Protein AF-A0A930N0Q4-F1 (afdb_monomer_lite)

Foldseek 3Di:
DDWDWDWDADPVPRDTDTDTDDAQDFDFDQDPVPRDTDTDGHHRPVPPVVVVVVVVVVVVVVVVVVVVVVVVVVVVVVVVVVVVVVVVVVCVVVVD

Sequence (96 aa):
MTLRYFQVSCKNCMRQFSIKAEEGATVKCNCPFCGVESTIAVPMLTAEKQREKEKETRKQFISEIGKKAIISFLIFATILIIASTLLYVVFTAMSN

pLDDT: mean 72.86, std 15.18, range [50.72, 97.81]

Radius of gyration: 31.49 Å; chains: 1; bounding box: 68×26×75 Å

Organism: NCBI:txid596085

Secondary structure (DSSP, 8-state):
--EEEEEEE-TTT--EEEEEEETT-EEEEE-TTT--EEEEE---HHHHHHHHHHHHHHHHHHHHHHHHHHHHHHHHHHHHHHHHHHHHHHHHHHH-

Structure (mmCIF, N/CA/C/O backbone):
data_AF-A0A930N0Q4-F1
#
_entry.id   AF-A0A930N0Q4-F1
#
loop_
_atom_site.group_PDB
_atom_site.id
_atom_site.type_symbol
_atom_site.label_atom_id
_atom_site.label_alt_id
_atom_site.label_comp_id
_atom_site.label_asym_id
_atom_site.label_entity_id
_atom_site.label_seq_id
_atom_site.pdbx_PDB_ins_code
_atom_site.Cartn_x
_atom_site.Cartn_y
_atom_site.Cartn_z
_atom_site.occupancy
_atom_site.B_iso_or_equiv
_atom_site.auth_seq_id
_atom_site.auth_comp_id
_atom_site.auth_asym_id
_atom_site.auth_atom_id
_atom_site.pdbx_PDB_model_num
ATOM 1 N N . MET A 1 1 ? -28.915 11.749 18.399 1.00 55.81 1 MET A N 1
ATOM 2 C CA . MET A 1 1 ? -28.792 10.574 19.285 1.00 55.81 1 MET A CA 1
ATOM 3 C C . MET A 1 1 ? -28.891 9.317 18.431 1.00 55.81 1 MET A C 1
ATOM 5 O O . MET A 1 1 ? -29.988 8.879 18.103 1.00 55.81 1 MET A O 1
ATOM 9 N N . THR A 1 2 ? -27.758 8.799 17.958 1.00 61.06 2 THR A N 1
ATOM 10 C CA . THR A 1 2 ? -27.693 7.602 17.103 1.00 61.06 2 THR A CA 1
ATOM 11 C C . THR A 1 2 ? -27.339 6.389 17.956 1.00 61.06 2 THR A C 1
ATOM 13 O O . THR A 1 2 ? -26.178 6.162 18.278 1.00 61.06 2 THR A O 1
ATOM 16 N N . LEU A 1 3 ? -28.346 5.594 18.328 1.00 66.12 3 LEU A N 1
ATOM 17 C CA . LEU A 1 3 ? -28.134 4.295 18.973 1.00 66.12 3 LEU A CA 1
ATOM 18 C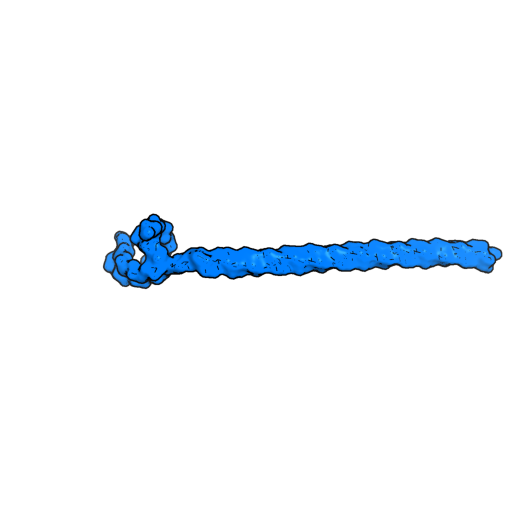 C . LEU A 1 3 ? -27.546 3.316 17.952 1.00 66.12 3 LEU A C 1
ATOM 20 O O . LEU A 1 3 ? -28.156 3.076 16.907 1.00 66.12 3 LEU A O 1
ATOM 24 N N . ARG A 1 4 ? -26.389 2.724 18.259 1.00 68.44 4 ARG A N 1
ATOM 25 C CA . ARG A 1 4 ? -25.750 1.708 17.411 1.00 68.44 4 ARG A CA 1
ATOM 26 C C . ARG A 1 4 ? -25.502 0.420 18.187 1.00 68.44 4 ARG A C 1
ATOM 28 O O . ARG A 1 4 ? -25.393 0.418 19.412 1.00 68.44 4 ARG A O 1
ATOM 35 N N . TYR A 1 5 ? -25.465 -0.689 17.454 1.00 75.38 5 TYR A N 1
ATOM 36 C CA . TYR A 1 5 ? -25.100 -1.994 17.994 1.00 75.38 5 TYR A CA 1
ATOM 37 C C . TYR A 1 5 ? -23.586 -2.166 17.876 1.00 75.38 5 TYR A C 1
ATOM 39 O O . TYR A 1 5 ? -23.041 -2.098 16.776 1.00 75.38 5 TYR A O 1
ATOM 47 N N . PHE A 1 6 ? -22.916 -2.388 19.001 1.00 70.44 6 PHE A N 1
ATOM 48 C CA . PHE A 1 6 ? -21.479 -2.633 19.069 1.00 70.44 6 PHE A CA 1
ATOM 49 C C . PHE A 1 6 ? -21.232 -4.069 19.500 1.00 70.44 6 PHE A C 1
ATOM 51 O O . PHE A 1 6 ? -21.797 -4.522 20.493 1.00 70.44 6 PHE A O 1
ATOM 58 N N . GLN A 1 7 ? -20.384 -4.783 18.765 1.00 71.00 7 GLN A N 1
ATOM 59 C CA . GLN A 1 7 ? -19.888 -6.085 19.195 1.00 71.00 7 GLN A CA 1
ATOM 60 C C . GLN A 1 7 ? -18.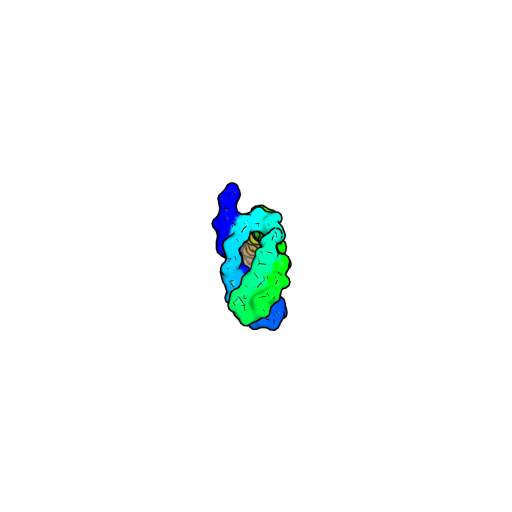752 -5.868 20.189 1.00 71.00 7 GLN A C 1
ATOM 62 O O . GLN A 1 7 ? -17.740 -5.253 19.856 1.00 71.00 7 GLN A O 1
ATOM 67 N N . VAL A 1 8 ? -18.930 -6.356 21.413 1.00 71.31 8 VAL A N 1
ATOM 68 C CA . VAL A 1 8 ? -17.927 -6.252 22.470 1.00 71.31 8 VAL A CA 1
ATOM 69 C C . VAL A 1 8 ? -17.625 -7.637 23.022 1.00 71.31 8 VAL A C 1
ATOM 71 O O . VAL A 1 8 ? -18.510 -8.478 23.164 1.00 71.31 8 VAL A O 1
ATOM 74 N N . SER A 1 9 ? -16.349 -7.889 23.305 1.00 70.12 9 SER A N 1
ATOM 75 C CA . SER A 1 9 ? -15.900 -9.134 23.923 1.00 70.12 9 SER A CA 1
ATOM 76 C C . SER A 1 9 ? -15.909 -9.003 25.444 1.00 70.12 9 SER A C 1
ATOM 78 O O . SER A 1 9 ? -15.360 -8.047 25.998 1.00 70.12 9 SER A O 1
ATOM 80 N N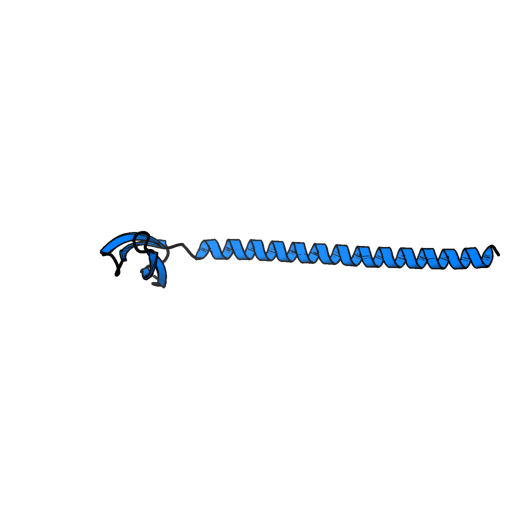 . CYS A 1 10 ? -16.525 -9.962 26.136 1.00 68.12 10 CYS A N 1
ATOM 81 C CA . CYS A 1 10 ? -16.497 -10.007 27.595 1.00 68.12 10 CYS A CA 1
ATOM 82 C C . CYS A 1 10 ? -15.120 -10.473 28.095 1.00 68.12 10 CYS A C 1
ATOM 84 O O . CYS A 1 10 ? -14.688 -11.574 27.758 1.00 68.12 10 CYS A O 1
ATOM 86 N N . LYS A 1 11 ? -14.464 -9.694 28.970 1.00 69.06 11 LYS A N 1
ATOM 87 C CA . LYS A 1 11 ? -13.149 -10.042 29.552 1.00 69.06 11 LYS A CA 1
ATOM 88 C C . LYS A 1 11 ? -13.148 -11.342 30.363 1.00 69.06 11 LYS A C 1
ATOM 90 O O . LYS A 1 11 ? -12.132 -12.018 30.409 1.00 69.06 11 LYS A O 1
ATOM 95 N N . ASN A 1 12 ? -14.271 -11.684 30.994 1.00 65.44 12 ASN A N 1
ATOM 96 C CA . ASN A 1 12 ? -14.358 -12.847 31.878 1.00 65.44 12 ASN A CA 1
ATOM 97 C C . ASN A 1 12 ? -14.692 -14.147 31.123 1.00 65.44 12 ASN A C 1
ATOM 99 O O . ASN A 1 12 ? -14.334 -15.235 31.549 1.00 65.44 12 ASN A O 1
ATOM 103 N N . CYS A 1 13 ? -15.409 -14.033 30.004 1.00 69.31 13 CYS A N 1
ATOM 104 C CA . CYS A 1 13 ? -16.107 -15.162 29.372 1.00 69.31 13 CYS A CA 1
ATOM 105 C C . CYS A 1 13 ? -15.621 -15.381 27.932 1.00 69.31 13 CYS A C 1
ATOM 107 O O . CYS A 1 13 ? -16.009 -16.354 27.293 1.00 69.31 13 CYS A O 1
ATOM 109 N N . MET A 1 14 ? -14.801 -14.451 27.418 1.00 68.00 14 MET A N 1
ATOM 110 C CA . MET A 1 14 ? -14.236 -14.382 26.063 1.00 68.00 14 MET A CA 1
ATOM 111 C C . MET A 1 14 ? -15.247 -14.534 24.916 1.00 68.00 14 MET A C 1
ATOM 113 O O . MET A 1 14 ? -14.872 -14.714 23.760 1.00 68.00 14 MET A O 1
ATOM 117 N N . ARG A 1 15 ? -16.544 -14.422 25.213 1.00 69.69 15 ARG A N 1
ATOM 118 C CA . ARG A 1 15 ? -17.623 -14.449 24.228 1.00 69.69 15 ARG A CA 1
ATOM 119 C C . ARG A 1 15 ? -17.939 -13.035 23.767 1.00 69.69 15 ARG A C 1
ATOM 121 O O . ARG A 1 15 ? -17.980 -12.099 24.569 1.00 69.69 15 ARG A O 1
ATOM 128 N N . GLN A 1 16 ? -18.176 -12.908 22.468 1.00 72.44 16 GLN A N 1
ATOM 129 C CA . GLN A 1 16 ? -18.617 -11.669 21.847 1.00 72.44 16 GLN A CA 1
ATOM 130 C C . GLN A 1 16 ? -20.132 -11.532 21.998 1.00 72.44 16 GLN A C 1
ATOM 132 O O . GLN A 1 16 ? -20.872 -12.494 21.795 1.00 72.44 16 GLN A O 1
ATOM 137 N N . PHE A 1 17 ? -20.594 -10.339 22.355 1.00 72.62 17 PHE A N 1
ATOM 138 C CA . PHE A 1 17 ? -22.012 -10.013 22.449 1.00 72.62 17 PHE A CA 1
ATOM 139 C C . PHE A 1 17 ? -22.261 -8.603 21.915 1.00 72.62 17 PHE A C 1
ATOM 141 O O . PHE A 1 17 ? -21.386 -7.739 21.952 1.00 72.62 17 PHE A O 1
ATOM 148 N N . SER A 1 18 ? -23.453 -8.376 21.370 1.00 72.50 18 SER A N 1
ATOM 149 C CA . SER A 1 18 ? -23.842 -7.076 20.832 1.00 72.50 18 SER A CA 1
ATOM 150 C C . SER A 1 18 ? -24.537 -6.241 21.903 1.00 72.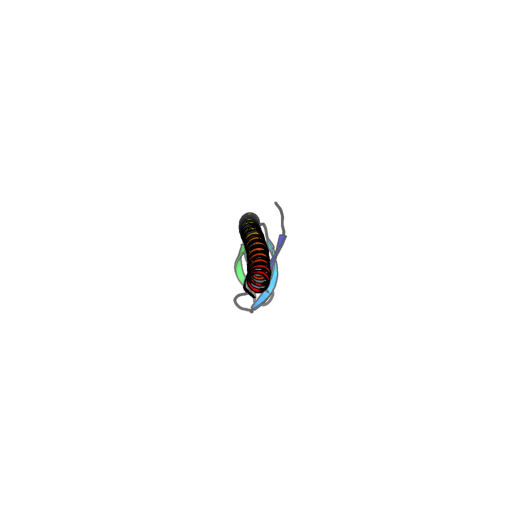50 18 SER A C 1
ATOM 152 O O . SER A 1 18 ? -25.591 -6.645 22.396 1.00 72.50 18 SER A O 1
ATOM 154 N N . ILE A 1 19 ? -23.997 -5.067 22.220 1.00 73.88 19 ILE A N 1
ATOM 155 C CA . ILE A 1 19 ? -24.658 -4.083 23.083 1.00 73.88 19 ILE A CA 1
ATOM 156 C C . ILE A 1 19 ? -25.211 -2.936 22.253 1.00 73.88 19 ILE A C 1
ATOM 158 O O . ILE A 1 19 ? -24.597 -2.499 21.282 1.00 73.88 19 ILE A O 1
ATOM 162 N N . LYS A 1 20 ? -26.381 -2.437 22.646 1.00 71.62 20 LYS A N 1
ATOM 163 C CA . LYS A 1 20 ? -26.943 -1.212 22.086 1.00 71.62 20 LYS A CA 1
ATOM 164 C C . LYS A 1 20 ? -26.438 -0.047 22.926 1.00 71.62 20 LYS A C 1
ATOM 166 O O . LYS A 1 20 ? -26.761 0.025 24.108 1.00 71.62 20 LYS A O 1
ATOM 171 N N . ALA A 1 21 ? -25.627 0.819 22.337 1.00 70.50 21 ALA A N 1
ATOM 172 C CA . ALA A 1 21 ? -25.013 1.926 23.054 1.00 70.50 21 ALA A CA 1
ATOM 173 C C . ALA A 1 21 ? -25.012 3.204 22.213 1.00 70.50 21 ALA A C 1
ATOM 175 O O . ALA A 1 21 ? -25.061 3.163 20.979 1.00 70.50 21 ALA A O 1
ATOM 176 N N . GLU A 1 22 ? -24.992 4.341 22.900 1.00 67.75 22 GLU A N 1
ATOM 177 C CA . GLU A 1 22 ? -24.800 5.639 22.269 1.00 67.75 22 GLU A CA 1
ATOM 178 C C . GLU A 1 22 ? -23.310 5.866 21.990 1.00 67.75 22 GLU A C 1
ATOM 180 O O . GLU A 1 22 ? -22.440 5.485 22.778 1.00 67.75 22 GLU A O 1
ATOM 185 N N . GLU A 1 23 ? -23.009 6.448 20.832 1.00 59.59 23 GLU A N 1
ATOM 186 C CA . GLU A 1 23 ? -21.641 6.769 20.440 1.00 59.59 23 GLU A CA 1
ATOM 187 C C . GLU A 1 23 ? -21.014 7.726 21.465 1.00 59.59 23 GLU A C 1
ATOM 189 O O . GLU A 1 23 ? -21.540 8.807 21.707 1.00 59.59 23 GLU A O 1
ATOM 194 N N . GLY A 1 24 ? -19.870 7.347 22.049 1.00 58.81 24 GLY A N 1
ATOM 195 C CA . GLY A 1 24 ? -19.099 8.221 22.947 1.00 58.81 24 GLY A CA 1
ATOM 196 C C . GLY A 1 24 ? -19.539 8.181 24.404 1.00 58.81 24 GLY A C 1
ATOM 197 O O . GLY A 1 24 ? -18.955 8.867 25.239 1.00 58.81 24 GLY A O 1
ATOM 198 N N . ALA A 1 25 ? -20.532 7.352 24.721 1.00 62.31 25 ALA A N 1
ATOM 199 C CA . ALA A 1 25 ? -20.962 7.100 26.084 1.00 62.31 25 ALA A CA 1
ATOM 200 C C . ALA A 1 25 ? -20.205 5.911 26.703 1.00 62.31 25 ALA A C 1
ATOM 202 O O . ALA A 1 25 ? -19.865 4.929 26.035 1.00 62.31 25 ALA A O 1
ATOM 203 N N . THR A 1 26 ? -19.969 5.977 28.013 1.00 66.62 26 THR A N 1
ATOM 204 C CA . THR A 1 26 ? -19.549 4.831 28.825 1.00 66.62 26 THR A CA 1
ATOM 205 C C . THR A 1 26 ? -20.795 4.077 29.276 1.00 66.62 26 THR A C 1
ATOM 207 O O . THR A 1 26 ? -21.524 4.513 30.165 1.00 66.62 26 THR A O 1
ATOM 210 N N . VAL A 1 27 ? -21.079 2.939 28.643 1.00 67.19 27 VAL A N 1
ATOM 211 C CA . VAL A 1 27 ? -22.271 2.146 28.969 1.00 67.19 27 VAL A CA 1
ATOM 212 C C . VAL A 1 27 ? -21.878 1.009 29.906 1.00 67.19 27 VAL A C 1
ATOM 214 O O . VAL A 1 27 ? -20.974 0.223 29.610 1.00 67.19 27 VAL A O 1
ATOM 217 N N . LYS A 1 28 ? -22.567 0.920 31.049 1.00 63.97 28 LYS A N 1
ATOM 218 C CA . LYS A 1 28 ? -22.537 -0.264 31.911 1.00 63.97 28 LYS A CA 1
ATOM 219 C C . LYS A 1 28 ? -23.426 -1.321 31.276 1.00 63.97 28 LYS A C 1
ATOM 221 O O . LYS A 1 28 ? -24.637 -1.138 31.190 1.00 63.97 28 LYS A O 1
ATOM 226 N N . CYS A 1 29 ? -22.830 -2.407 30.810 1.00 66.12 29 CYS A N 1
ATOM 227 C CA . CYS A 1 29 ? -23.584 -3.547 30.310 1.00 66.12 29 CYS A CA 1
ATOM 228 C C . CYS A 1 29 ? -23.344 -4.755 31.212 1.00 66.12 29 CYS A C 1
ATOM 230 O O . CYS A 1 29 ? -22.258 -4.930 31.764 1.00 66.12 29 CYS A O 1
ATOM 232 N N . ASN A 1 30 ? -24.366 -5.588 31.361 1.00 67.06 30 ASN A N 1
ATOM 233 C CA . ASN A 1 30 ? -24.223 -6.875 32.012 1.00 67.06 30 ASN A CA 1
ATOM 234 C C . ASN A 1 30 ? -23.995 -7.944 30.937 1.00 67.06 30 ASN A C 1
ATOM 236 O O . ASN A 1 30 ? -24.731 -7.989 29.948 1.00 67.06 30 ASN A O 1
ATOM 240 N N . CYS A 1 31 ? -22.967 -8.779 31.092 1.00 67.75 31 CYS A N 1
ATOM 241 C CA . CYS A 1 31 ? -22.715 -9.846 30.130 1.00 67.75 31 CYS A CA 1
ATOM 242 C C . CYS A 1 31 ? -23.798 -10.937 30.260 1.00 67.75 31 CYS A C 1
ATOM 244 O O . CYS A 1 31 ? -23.890 -11.560 31.323 1.00 67.75 31 CYS A O 1
ATOM 246 N N . PRO A 1 32 ? -24.565 -11.257 29.196 1.00 69.06 32 PRO A N 1
ATOM 247 C CA . PRO A 1 32 ? -25.672 -12.219 29.266 1.00 69.06 32 PRO A CA 1
ATOM 248 C C . PRO A 1 32 ? -25.213 -13.656 29.552 1.00 69.06 32 PRO A C 1
ATOM 250 O O . PRO A 1 32 ? -26.027 -14.514 29.871 1.00 69.06 32 PRO A O 1
ATOM 253 N N . PHE A 1 33 ? -23.910 -13.926 29.437 1.00 69.00 33 PHE A N 1
ATOM 254 C CA . PHE A 1 33 ? -23.335 -15.254 29.640 1.00 69.00 33 PHE A CA 1
ATOM 255 C C . PHE A 1 33 ? -22.759 -15.477 31.038 1.00 69.00 33 PHE A C 1
ATOM 257 O O . PHE A 1 33 ? -22.525 -16.621 31.406 1.00 69.00 33 PHE A O 1
ATOM 264 N N . CYS A 1 34 ? -22.482 -14.418 31.799 1.00 60.75 34 CYS A N 1
ATOM 265 C CA . CYS A 1 34 ? -21.789 -14.562 33.080 1.00 60.75 34 CYS A CA 1
ATOM 266 C C . CYS A 1 34 ? -22.210 -13.582 34.171 1.00 60.75 34 CYS A C 1
ATOM 268 O O . CYS A 1 34 ? -21.697 -13.678 35.279 1.00 60.75 34 CYS A O 1
ATOM 270 N N . GLY A 1 35 ? -23.139 -12.664 33.894 1.00 63.06 35 GLY A N 1
ATOM 271 C CA . GLY A 1 35 ? -23.716 -11.793 34.919 1.00 63.06 35 GLY A CA 1
ATOM 272 C C . GLY A 1 35 ? -22.753 -10.744 35.487 1.00 63.06 35 GLY A C 1
ATOM 273 O O . GLY A 1 35 ? -23.099 -10.069 36.452 1.00 63.06 35 GLY A O 1
ATOM 274 N N . VAL A 1 36 ? -21.555 -10.604 34.908 1.00 66.00 36 VAL A N 1
ATOM 275 C CA . VAL A 1 36 ? -20.543 -9.636 35.342 1.00 66.00 36 VAL A CA 1
ATOM 276 C C . VAL A 1 36 ? -20.820 -8.277 34.702 1.00 66.00 36 VAL A C 1
ATOM 278 O O . VAL A 1 36 ? -20.849 -8.152 33.471 1.00 66.00 36 VAL A O 1
ATOM 281 N N . GLU A 1 37 ? -20.959 -7.248 35.539 1.00 59.97 37 GLU A N 1
ATOM 282 C CA . GLU A 1 37 ? -21.038 -5.855 35.100 1.00 59.97 37 GLU A CA 1
ATOM 283 C C . GLU A 1 37 ? -19.727 -5.431 34.429 1.00 59.97 37 GLU A C 1
ATOM 285 O O . GLU A 1 37 ? -18.643 -5.518 35.005 1.00 59.97 37 GLU A O 1
ATOM 290 N N . SER A 1 38 ? -19.816 -4.971 33.185 1.00 57.12 38 SER A N 1
ATOM 291 C CA . SER A 1 38 ? -18.678 -4.499 32.402 1.00 57.12 38 SER A CA 1
ATOM 292 C C . SER A 1 38 ? -18.964 -3.091 31.882 1.00 57.12 38 SER A C 1
ATOM 294 O O . SER A 1 38 ? -19.898 -2.878 31.107 1.00 57.12 38 SER A O 1
ATOM 296 N N . THR A 1 39 ? -18.148 -2.121 32.300 1.00 60.97 39 THR A N 1
ATOM 297 C CA . THR A 1 39 ? -18.173 -0.750 31.770 1.00 60.97 39 THR A CA 1
ATOM 298 C C . THR A 1 39 ? -17.345 -0.700 30.492 1.00 60.97 39 THR A C 1
ATOM 300 O O . THR A 1 39 ? -16.137 -0.943 30.530 1.00 60.97 39 THR A O 1
ATOM 303 N N . ILE A 1 40 ? -17.980 -0.393 29.361 1.00 60.25 40 ILE A N 1
ATOM 304 C CA . ILE A 1 40 ? -17.308 -0.305 28.059 1.00 60.25 40 ILE A CA 1
ATOM 305 C C . ILE A 1 40 ? -17.355 1.143 27.585 1.00 60.25 40 ILE A C 1
ATOM 307 O O . ILE A 1 40 ? -18.416 1.766 27.553 1.00 60.25 40 ILE A O 1
ATOM 311 N N . ALA A 1 41 ? -16.194 1.675 27.208 1.00 61.06 41 ALA A N 1
ATOM 312 C CA . ALA A 1 41 ? -16.106 2.942 26.501 1.00 61.06 41 ALA A CA 1
ATOM 313 C C . ALA A 1 41 ? -16.388 2.689 25.016 1.00 61.06 41 ALA A C 1
ATOM 315 O O . ALA A 1 41 ? -15.629 1.976 24.356 1.00 61.06 41 ALA A O 1
ATOM 316 N N . VAL A 1 42 ? -17.490 3.233 24.497 1.00 66.81 42 VAL A N 1
ATOM 317 C CA . VAL A 1 42 ? -17.815 3.127 23.072 1.00 66.81 42 VAL A CA 1
ATOM 318 C C . VAL A 1 42 ? -16.842 4.006 22.281 1.00 66.81 42 VAL A C 1
ATOM 320 O O . VAL A 1 42 ? -16.809 5.218 22.511 1.00 66.81 42 VAL A O 1
ATOM 323 N N . PRO A 1 43 ? -16.048 3.439 21.355 1.00 53.19 43 PRO A N 1
ATOM 324 C CA . PRO A 1 43 ? -15.088 4.221 20.590 1.00 53.19 43 PRO A CA 1
ATOM 325 C C . PRO A 1 43 ? -15.808 5.234 19.691 1.00 53.19 43 PRO A C 1
ATOM 327 O O . PRO A 1 43 ? -16.771 4.911 18.992 1.00 53.19 43 PRO A O 1
ATOM 330 N N . MET A 1 44 ? -15.323 6.477 19.696 1.00 54.56 44 MET A N 1
ATOM 331 C CA . MET A 1 44 ? -15.810 7.549 18.829 1.00 54.56 44 MET A CA 1
ATOM 332 C C . MET A 1 44 ? -15.298 7.328 17.400 1.00 54.56 44 MET A C 1
ATOM 334 O O . MET A 1 44 ? -14.186 7.723 17.052 1.00 54.56 44 MET A O 1
ATOM 338 N N . LEU A 1 45 ? -16.123 6.700 16.555 1.00 60.00 45 LEU A N 1
ATOM 339 C CA . LEU A 1 45 ? -15.806 6.350 15.158 1.00 60.00 45 LEU A CA 1
ATOM 340 C C . LEU A 1 45 ? -15.435 7.551 14.260 1.00 60.00 45 LEU A C 1
ATOM 342 O O . LEU A 1 45 ? -14.950 7.363 13.143 1.00 60.00 45 LEU A O 1
ATOM 346 N N . THR A 1 46 ? -15.660 8.782 14.715 1.00 54.75 46 THR A N 1
ATOM 347 C CA . THR A 1 46 ? -15.421 10.018 13.960 1.00 54.75 46 THR A CA 1
ATOM 348 C C . THR A 1 46 ? -13.938 10.382 13.830 1.00 54.75 46 THR A C 1
ATOM 350 O O . THR A 1 46 ? -13.558 10.950 12.810 1.00 54.75 46 THR A O 1
ATOM 353 N N . ALA A 1 47 ? -13.089 10.030 14.803 1.00 53.00 47 ALA A N 1
ATOM 354 C CA . ALA A 1 47 ? -11.674 10.430 14.810 1.00 53.00 47 ALA A CA 1
ATOM 355 C C . ALA A 1 47 ? -10.734 9.420 14.118 1.00 53.00 47 ALA A C 1
ATOM 357 O O . ALA A 1 47 ? -9.715 9.804 13.544 1.00 53.00 47 ALA A O 1
ATOM 358 N N . GLU A 1 48 ? -11.086 8.133 14.124 1.00 54.16 48 GLU A N 1
ATOM 359 C CA . GLU A 1 48 ? -10.244 7.054 13.581 1.00 54.16 48 GLU A CA 1
ATOM 360 C C . GLU A 1 48 ? -10.309 6.998 12.041 1.00 54.16 48 GLU A C 1
ATOM 362 O O . GLU A 1 48 ? -9.284 6.875 11.368 1.00 54.16 48 GLU A O 1
ATOM 367 N N . LYS A 1 49 ? -11.497 7.217 11.450 1.00 51.38 49 LYS A N 1
ATOM 368 C CA . LYS A 1 49 ? -11.705 7.188 9.986 1.00 51.38 49 LYS A CA 1
ATOM 369 C C . LYS A 1 49 ? -10.930 8.267 9.221 1.00 51.38 49 LYS A C 1
ATOM 371 O O . LYS A 1 49 ? -10.642 8.095 8.037 1.00 51.38 49 LYS A O 1
ATOM 376 N N . GLN A 1 50 ? -10.615 9.388 9.870 1.00 50.72 50 GLN A N 1
ATOM 377 C CA . GLN A 1 50 ? -9.849 10.476 9.255 1.00 50.72 50 GLN A CA 1
ATOM 378 C C . GLN A 1 50 ? -8.343 10.172 9.236 1.00 50.72 50 GLN A C 1
ATOM 380 O O . GLN A 1 50 ? -7.673 10.495 8.256 1.00 50.72 50 GLN A O 1
ATOM 385 N N . ARG A 1 51 ? -7.816 9.474 10.253 1.00 51.59 51 ARG A N 1
ATOM 386 C CA . ARG A 1 51 ? -6.386 9.122 10.329 1.00 51.59 51 ARG A CA 1
ATOM 387 C C . ARG A 1 51 ? -5.976 8.022 9.346 1.00 51.59 51 ARG A C 1
ATOM 389 O O . ARG A 1 51 ? -4.835 8.028 8.881 1.00 51.59 51 ARG A O 1
ATOM 396 N N . GLU A 1 52 ? -6.878 7.105 8.999 1.00 54.09 52 GLU A N 1
ATOM 397 C CA . GLU A 1 52 ? -6.603 6.074 7.985 1.00 54.09 52 GLU A CA 1
ATOM 398 C C . GLU A 1 52 ? -6.617 6.637 6.557 1.00 54.09 52 GLU A C 1
ATOM 400 O O . GLU A 1 52 ? -5.681 6.377 5.798 1.00 54.09 52 GLU A O 1
ATOM 405 N N . LYS A 1 53 ? -7.586 7.498 6.210 1.00 50.84 53 LYS A N 1
ATOM 406 C CA . LYS A 1 53 ? -7.649 8.123 4.874 1.00 50.84 53 LYS A CA 1
ATOM 407 C C . LYS A 1 53 ? -6.433 8.998 4.554 1.00 50.84 53 LYS A C 1
ATOM 409 O O . LYS A 1 53 ? -5.970 9.011 3.412 1.00 50.84 53 LYS A O 1
ATOM 414 N N . GLU A 1 54 ? -5.888 9.704 5.543 1.00 56.75 54 GLU A N 1
ATOM 415 C CA . GLU A 1 54 ? -4.691 10.534 5.358 1.00 56.75 54 GLU A CA 1
ATOM 416 C C . GLU A 1 54 ? -3.429 9.680 5.125 1.00 56.75 54 GLU A C 1
ATOM 418 O O . GLU A 1 54 ? -2.618 9.978 4.242 1.00 56.75 54 GLU A O 1
ATOM 423 N N . LYS A 1 55 ? -3.280 8.566 5.858 1.00 53.31 55 LYS A N 1
ATOM 424 C CA . LYS A 1 55 ? -2.146 7.641 5.683 1.00 53.31 55 LYS A CA 1
ATOM 425 C C . LYS A 1 55 ? -2.211 6.865 4.370 1.00 53.31 55 LYS A C 1
ATOM 427 O O . LYS A 1 55 ? -1.159 6.638 3.768 1.00 53.31 55 LYS A O 1
ATOM 432 N N . GLU A 1 56 ? -3.401 6.470 3.926 1.00 57.97 56 GLU A N 1
ATOM 433 C CA . GLU A 1 56 ? -3.585 5.766 2.654 1.00 57.97 56 GLU A CA 1
ATOM 434 C C . GLU A 1 56 ? -3.259 6.684 1.469 1.00 57.97 56 GLU A C 1
ATOM 436 O O . GLU A 1 56 ? -2.404 6.345 0.651 1.00 57.97 56 GLU A O 1
ATOM 441 N N . THR A 1 57 ? -3.799 7.908 1.464 1.00 55.78 57 THR A N 1
ATOM 442 C CA . THR A 1 57 ? -3.544 8.897 0.400 1.00 55.78 57 THR A CA 1
ATOM 443 C C . THR A 1 57 ? -2.057 9.258 0.300 1.00 55.78 57 THR A C 1
ATOM 445 O O . THR A 1 57 ? -1.499 9.326 -0.797 1.00 55.78 57 THR A O 1
ATOM 448 N N . ARG A 1 58 ? -1.365 9.423 1.439 1.00 58.22 58 ARG A N 1
ATOM 449 C CA . ARG A 1 58 ? 0.073 9.741 1.458 1.00 58.22 58 ARG A CA 1
ATOM 450 C C . ARG A 1 58 ? 0.940 8.577 0.969 1.00 58.22 58 ARG A C 1
ATOM 452 O O . ARG A 1 58 ? 1.900 8.808 0.236 1.00 58.22 58 ARG A O 1
ATOM 459 N N . LYS A 1 59 ? 0.615 7.330 1.333 1.00 58.09 59 LYS A N 1
ATOM 460 C CA . LYS A 1 59 ? 1.335 6.142 0.832 1.00 58.09 59 LYS A CA 1
ATOM 461 C C . LYS A 1 59 ? 1.116 5.936 -0.666 1.00 58.09 59 LYS A C 1
ATOM 463 O O . LYS A 1 59 ? 2.069 5.623 -1.378 1.00 58.09 59 LYS A O 1
ATOM 468 N N . GLN A 1 60 ? -0.107 6.150 -1.140 1.00 61.84 60 GLN A N 1
ATOM 469 C CA . GLN A 1 60 ? -0.459 6.008 -2.550 1.00 61.84 60 GLN A CA 1
ATOM 470 C C . GLN A 1 60 ? 0.254 7.071 -3.400 1.00 61.84 60 GLN A C 1
ATOM 472 O O . GLN A 1 60 ? 0.875 6.732 -4.403 1.00 61.84 60 GLN A O 1
ATOM 477 N N . PHE A 1 61 ? 0.306 8.323 -2.936 1.00 61.22 61 PHE A N 1
ATOM 478 C CA . PHE A 1 61 ? 1.039 9.398 -3.613 1.00 61.22 61 PHE A CA 1
ATOM 479 C C . PHE A 1 61 ? 2.561 9.157 -3.669 1.00 61.22 61 PHE A C 1
ATOM 481 O O . PHE A 1 61 ? 3.179 9.353 -4.715 1.00 61.22 61 PHE A O 1
ATOM 488 N N . ILE A 1 62 ? 3.174 8.660 -2.583 1.00 64.19 62 ILE A N 1
ATOM 489 C CA . ILE A 1 62 ? 4.610 8.313 -2.559 1.00 64.19 62 ILE A CA 1
ATOM 490 C C . ILE A 1 62 ? 4.916 7.137 -3.505 1.00 64.19 62 ILE A C 1
ATOM 492 O O . ILE A 1 62 ? 5.916 7.171 -4.224 1.00 64.19 62 ILE A O 1
ATOM 496 N N . SER A 1 63 ? 4.045 6.122 -3.548 1.00 69.31 63 SER A N 1
ATOM 497 C CA . SER A 1 63 ? 4.172 4.984 -4.471 1.00 69.31 63 SER A CA 1
ATOM 498 C C . SER A 1 63 ? 4.117 5.425 -5.939 1.00 69.31 63 SER A C 1
ATOM 500 O O . SER A 1 63 ? 4.897 4.940 -6.758 1.00 69.31 63 SER A O 1
ATOM 502 N N . GLU A 1 64 ? 3.232 6.361 -6.285 1.00 72.62 64 GLU A N 1
ATOM 503 C CA . GLU A 1 64 ? 3.089 6.845 -7.664 1.00 72.62 64 GLU A CA 1
ATOM 504 C C . GLU A 1 64 ? 4.281 7.705 -8.122 1.00 72.62 64 GLU A C 1
ATOM 506 O O . GLU A 1 64 ? 4.726 7.587 -9.267 1.00 72.62 64 GLU A O 1
ATOM 511 N N . ILE A 1 65 ? 4.861 8.516 -7.230 1.00 76.75 65 ILE A N 1
ATOM 512 C CA . ILE A 1 65 ? 6.066 9.307 -7.537 1.00 76.75 65 ILE A CA 1
ATOM 513 C C . ILE A 1 65 ? 7.284 8.400 -7.743 1.00 76.75 65 ILE A C 1
ATOM 515 O O . ILE A 1 65 ? 8.017 8.571 -8.720 1.00 76.75 65 ILE A O 1
ATOM 519 N N . GLY A 1 66 ? 7.485 7.412 -6.863 1.00 80.00 66 GLY A N 1
ATOM 520 C CA . GLY A 1 66 ? 8.613 6.483 -6.964 1.00 80.00 66 GLY A CA 1
ATOM 521 C C . GLY A 1 66 ? 8.600 5.692 -8.272 1.00 80.00 66 GLY A C 1
ATOM 522 O O . GLY A 1 66 ? 9.617 5.605 -8.957 1.00 80.00 66 GLY A O 1
ATOM 523 N N . LYS A 1 67 ? 7.429 5.188 -8.680 1.00 85.69 67 LYS A N 1
ATOM 524 C CA . LYS A 1 67 ? 7.273 4.452 -9.945 1.00 85.69 67 LYS A CA 1
ATOM 525 C C . LYS A 1 67 ? 7.601 5.309 -11.165 1.00 85.69 67 LYS A C 1
ATOM 527 O O . LYS A 1 67 ? 8.319 4.845 -12.047 1.00 85.69 67 LYS A O 1
ATOM 532 N N . LYS A 1 68 ? 7.125 6.560 -11.211 1.00 87.06 68 LYS A N 1
ATOM 533 C CA . LYS A 1 68 ? 7.425 7.476 -12.324 1.00 87.06 68 LYS A CA 1
ATOM 534 C C . LYS A 1 68 ? 8.922 7.770 -12.448 1.00 87.06 68 LYS A C 1
ATOM 536 O O . LYS A 1 68 ? 9.432 7.779 -13.564 1.00 87.06 68 LYS A O 1
ATOM 541 N N . ALA A 1 69 ? 9.619 7.956 -11.327 1.00 92.38 69 ALA A N 1
ATOM 542 C CA . ALA A 1 69 ? 11.062 8.199 -11.318 1.00 92.38 69 ALA A CA 1
ATOM 543 C C . ALA A 1 69 ? 11.879 6.969 -11.754 1.00 92.38 69 ALA A C 1
ATOM 545 O O . ALA A 1 69 ? 12.861 7.097 -12.480 1.00 92.38 69 ALA A O 1
ATOM 546 N N . ILE A 1 70 ? 11.462 5.765 -11.352 1.00 92.06 70 ILE A N 1
ATOM 547 C CA . ILE A 1 70 ? 12.131 4.523 -11.762 1.00 92.06 70 ILE A CA 1
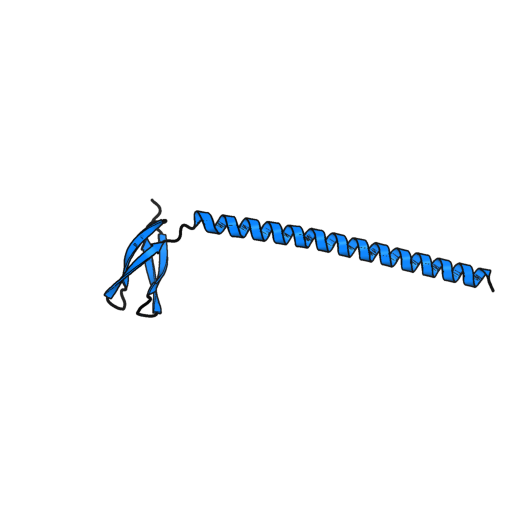ATOM 548 C C . ILE A 1 70 ? 11.955 4.294 -13.266 1.00 92.06 70 ILE A C 1
ATOM 550 O O . ILE A 1 70 ? 12.924 4.004 -13.964 1.00 92.06 70 ILE A O 1
ATOM 554 N N . ILE A 1 71 ? 10.734 4.463 -13.781 1.00 94.00 71 ILE A N 1
ATOM 555 C CA . ILE A 1 71 ? 10.448 4.286 -15.211 1.00 94.00 71 ILE A CA 1
ATOM 556 C C . ILE A 1 71 ? 11.243 5.293 -16.049 1.00 94.00 71 ILE A C 1
ATOM 558 O O . ILE A 1 71 ? 11.838 4.903 -17.054 1.00 94.00 71 ILE A O 1
ATOM 562 N N . SER A 1 72 ? 11.303 6.566 -15.638 1.00 93.75 72 SER A N 1
ATOM 563 C CA . SER A 1 72 ? 12.066 7.574 -16.383 1.00 93.75 72 SER A CA 1
ATOM 564 C C . SER A 1 72 ? 13.565 7.261 -16.415 1.00 93.75 72 SER A C 1
ATOM 566 O O . SER A 1 72 ? 14.186 7.373 -17.473 1.00 93.75 72 SER A O 1
ATOM 568 N N . PHE A 1 73 ? 14.135 6.810 -15.295 1.00 95.56 73 PHE A N 1
ATOM 569 C CA . PHE A 1 73 ? 15.540 6.415 -15.216 1.00 95.56 73 PHE A CA 1
ATOM 570 C C . PHE A 1 73 ? 15.861 5.219 -16.124 1.00 95.56 73 PHE A C 1
ATOM 572 O O . PHE A 1 73 ? 16.857 5.251 -16.846 1.00 95.56 73 PHE A O 1
ATOM 579 N N . LEU A 1 74 ? 15.003 4.192 -16.136 1.00 96.38 74 LEU A N 1
ATOM 580 C CA . LEU A 1 74 ? 15.187 3.012 -16.987 1.00 96.38 74 LEU A CA 1
ATOM 581 C C . LEU A 1 74 ? 15.198 3.380 -18.474 1.00 96.38 74 LEU A C 1
ATOM 583 O O . LEU A 1 74 ? 16.102 2.964 -19.194 1.00 96.38 74 LEU A O 1
ATOM 587 N N . ILE A 1 75 ? 14.246 4.206 -18.916 1.00 97.25 75 ILE A N 1
ATOM 588 C CA . ILE A 1 75 ? 14.165 4.659 -20.313 1.00 97.25 75 ILE A CA 1
ATOM 589 C C . ILE A 1 75 ? 15.434 5.422 -20.706 1.00 97.25 75 ILE A C 1
ATOM 591 O O . ILE A 1 75 ? 16.029 5.146 -21.748 1.00 97.25 75 ILE A O 1
ATOM 595 N N . PHE A 1 76 ? 15.875 6.356 -19.861 1.00 97.12 76 PHE A N 1
ATOM 596 C CA . PHE A 1 76 ? 17.075 7.146 -20.125 1.00 97.12 76 PHE A CA 1
ATOM 597 C C . PHE A 1 76 ? 18.333 6.270 -20.221 1.00 97.12 76 PHE A C 1
ATOM 599 O O . PHE A 1 76 ? 19.115 6.413 -21.162 1.00 97.12 76 PHE A O 1
ATOM 606 N N . ALA A 1 77 ? 18.497 5.316 -19.300 1.00 97.00 77 ALA A N 1
ATOM 607 C CA . ALA A 1 77 ? 19.612 4.375 -19.328 1.00 97.00 77 ALA A CA 1
ATOM 608 C C . ALA A 1 77 ? 19.608 3.524 -20.610 1.00 97.00 77 ALA A C 1
ATOM 610 O O . ALA A 1 77 ? 20.651 3.368 -21.244 1.00 97.00 77 ALA A O 1
ATOM 611 N N . THR A 1 78 ? 18.447 3.021 -21.041 1.00 97.50 78 THR A N 1
ATOM 612 C CA . THR A 1 78 ? 18.340 2.240 -22.284 1.00 97.50 78 THR A CA 1
ATOM 613 C C . THR A 1 78 ? 18.741 3.059 -23.512 1.00 97.50 78 THR A C 1
ATOM 615 O O . THR A 1 78 ? 19.499 2.568 -24.346 1.00 97.50 78 THR A O 1
ATOM 618 N N . ILE A 1 79 ? 18.299 4.316 -23.610 1.00 97.81 79 ILE A N 1
ATOM 619 C CA . ILE A 1 79 ? 18.662 5.203 -24.727 1.00 97.81 79 ILE A CA 1
ATOM 620 C C . ILE A 1 79 ? 20.177 5.431 -24.775 1.00 97.81 79 ILE A C 1
ATOM 622 O O . ILE A 1 79 ? 20.772 5.345 -25.850 1.00 97.81 79 ILE A O 1
ATOM 626 N N . LEU A 1 80 ? 20.816 5.671 -23.625 1.00 97.12 80 LEU A N 1
ATOM 627 C CA . LEU A 1 80 ? 22.269 5.857 -23.561 1.00 97.12 80 LEU A CA 1
ATOM 628 C C . LEU A 1 80 ? 23.043 4.612 -24.007 1.00 97.12 80 LEU A C 1
ATOM 630 O O . LEU A 1 80 ? 24.034 4.733 -24.729 1.00 97.12 80 LEU A O 1
ATOM 634 N N . ILE A 1 81 ? 22.587 3.418 -23.622 1.00 97.00 81 ILE A N 1
ATOM 635 C CA . ILE A 1 81 ? 23.208 2.155 -24.045 1.00 97.00 81 ILE A CA 1
ATOM 636 C C . ILE A 1 81 ? 23.076 1.974 -25.564 1.00 97.00 81 ILE A C 1
ATOM 638 O O . ILE A 1 81 ? 24.047 1.613 -26.232 1.00 97.00 81 ILE A O 1
ATOM 642 N N . ILE A 1 82 ? 21.905 2.272 -26.134 1.00 97.31 82 ILE A N 1
ATOM 643 C CA . ILE A 1 82 ? 21.681 2.187 -27.584 1.00 97.31 82 ILE A CA 1
ATOM 644 C C . ILE A 1 82 ? 22.568 3.192 -28.332 1.00 97.31 82 ILE A C 1
ATOM 646 O O . ILE A 1 82 ? 23.232 2.830 -29.298 1.00 97.31 82 ILE A O 1
ATOM 650 N N . ALA A 1 83 ? 22.653 4.440 -27.871 1.00 96.94 83 ALA A N 1
ATOM 651 C CA . ALA A 1 83 ? 23.519 5.439 -28.496 1.00 96.94 83 ALA A CA 1
ATOM 652 C C . ALA A 1 83 ? 25.001 5.029 -28.448 1.00 96.94 83 ALA A C 1
ATOM 654 O O . ALA A 1 83 ? 25.707 5.139 -29.450 1.00 96.94 83 ALA A O 1
ATOM 655 N N . SER A 1 84 ? 25.457 4.508 -27.304 1.00 95.44 84 SER A N 1
ATOM 656 C CA . SER A 1 84 ? 26.826 4.013 -27.125 1.00 95.44 84 SER A CA 1
ATOM 657 C C . SER A 1 84 ? 27.144 2.839 -28.058 1.00 95.44 84 SER A C 1
ATOM 659 O O . SER A 1 84 ? 28.172 2.841 -28.732 1.00 95.44 84 SER A O 1
ATOM 661 N N . THR A 1 85 ? 26.239 1.863 -28.165 1.00 96.38 85 THR A N 1
ATOM 662 C CA . THR A 1 85 ? 26.414 0.709 -29.065 1.00 96.38 85 THR A CA 1
ATOM 663 C C . THR A 1 85 ? 26.419 1.113 -30.539 1.00 96.38 85 THR A C 1
ATOM 665 O O . THR A 1 85 ? 27.253 0.620 -31.295 1.00 96.38 85 THR A O 1
ATOM 668 N N . LEU A 1 86 ? 25.560 2.050 -30.953 1.00 95.44 86 LEU A N 1
ATOM 669 C CA . LEU A 1 86 ? 25.574 2.587 -32.317 1.00 95.44 86 LEU A CA 1
ATOM 670 C C . LEU A 1 86 ? 26.888 3.310 -32.633 1.00 95.44 86 LEU A C 1
ATOM 672 O O . LEU A 1 86 ? 27.492 3.056 -33.675 1.00 95.44 86 LEU A O 1
ATOM 676 N N . LEU A 1 87 ? 27.354 4.169 -31.721 1.00 94.75 87 LEU A N 1
ATOM 677 C CA . LEU A 1 87 ? 28.646 4.847 -31.853 1.00 94.75 87 LEU A CA 1
ATOM 678 C C . LEU A 1 87 ? 29.795 3.844 -31.958 1.00 94.75 87 LEU A C 1
ATOM 680 O O . LEU A 1 87 ? 30.657 4.008 -32.815 1.00 94.75 87 LEU A O 1
ATOM 684 N N . TYR A 1 88 ? 29.786 2.795 -31.133 1.00 95.56 88 TYR A N 1
ATOM 685 C CA . TYR A 1 88 ? 30.790 1.736 -31.183 1.00 95.56 88 TYR A CA 1
ATOM 686 C C . TYR A 1 88 ? 30.857 1.086 -32.568 1.00 95.56 88 TYR A C 1
ATOM 688 O O . TYR A 1 88 ? 31.933 1.040 -33.155 1.00 95.56 88 TYR A O 1
ATOM 696 N N . VAL A 1 89 ? 29.720 0.666 -33.135 1.00 95.25 89 VAL A N 1
ATOM 697 C CA . VAL A 1 89 ? 29.679 0.036 -34.467 1.00 95.25 89 VAL A CA 1
ATOM 698 C C . VAL A 1 89 ? 30.185 0.982 -35.557 1.00 95.25 89 VAL A C 1
ATOM 700 O O . VAL A 1 89 ? 30.952 0.556 -36.417 1.00 95.25 89 VAL A O 1
ATOM 703 N N . VAL A 1 90 ? 29.802 2.264 -35.517 1.00 94.44 90 VAL A N 1
ATOM 704 C CA . VAL A 1 90 ? 30.278 3.268 -36.486 1.00 94.44 90 VAL A CA 1
ATOM 705 C C . VAL A 1 90 ? 31.787 3.470 -36.373 1.00 94.44 90 VAL A C 1
ATOM 707 O O . VAL A 1 90 ? 32.475 3.483 -37.392 1.00 94.44 90 VAL A O 1
ATOM 710 N N . PHE A 1 91 ? 32.317 3.597 -35.154 1.00 91.44 91 PHE A N 1
ATOM 711 C CA . PHE A 1 91 ? 33.758 3.728 -34.953 1.00 91.44 91 PHE A CA 1
ATOM 712 C C . PHE A 1 91 ? 34.507 2.478 -35.400 1.00 91.44 91 PHE A C 1
ATOM 714 O O . PHE A 1 91 ? 35.507 2.617 -36.093 1.00 91.44 91 PHE A O 1
ATOM 721 N N . THR A 1 92 ? 34.008 1.281 -35.087 1.00 92.88 92 THR A N 1
ATOM 722 C CA . THR A 1 92 ? 34.596 0.021 -35.558 1.00 92.88 92 THR A CA 1
ATOM 723 C C . THR A 1 92 ? 34.596 -0.074 -37.083 1.00 92.88 92 THR A C 1
ATOM 725 O O . THR A 1 92 ? 35.606 -0.471 -37.656 1.00 92.88 92 THR A O 1
ATOM 728 N N . ALA A 1 93 ? 33.508 0.328 -37.746 1.00 90.88 93 ALA A N 1
ATOM 729 C CA . ALA A 1 93 ? 33.410 0.328 -39.206 1.00 90.88 93 ALA A CA 1
ATOM 730 C C . ALA A 1 93 ? 34.313 1.377 -39.879 1.00 90.88 93 ALA A C 1
ATOM 732 O O . ALA A 1 93 ? 34.766 1.156 -40.992 1.00 90.88 93 ALA A O 1
ATOM 733 N N . MET A 1 94 ? 34.567 2.516 -39.224 1.00 86.00 94 MET A N 1
ATOM 734 C CA . MET A 1 94 ? 35.486 3.555 -39.714 1.00 86.00 94 MET A CA 1
ATOM 735 C C . MET A 1 94 ? 36.959 3.238 -39.413 1.00 86.00 94 MET A C 1
ATOM 737 O O . MET A 1 94 ? 37.838 3.715 -40.126 1.00 86.00 94 MET A O 1
ATOM 741 N N . SER A 1 95 ? 37.244 2.490 -38.340 1.00 79.00 95 SER A N 1
ATOM 742 C CA . SER A 1 95 ? 38.610 2.177 -37.896 1.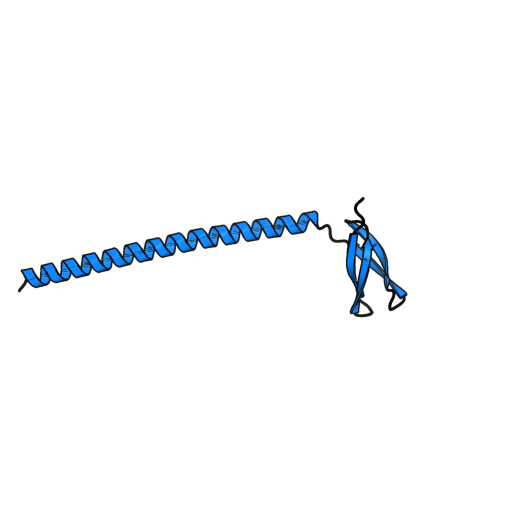00 79.00 95 SER A CA 1
ATOM 743 C C . SER A 1 95 ? 39.229 0.942 -38.555 1.00 79.00 95 SER A C 1
ATOM 745 O O . SER A 1 95 ? 40.407 0.681 -38.316 1.00 79.00 95 SER A O 1
ATOM 747 N N . ASN A 1 96 ? 38.448 0.164 -39.311 1.00 66.50 96 ASN A N 1
ATOM 748 C CA . ASN A 1 96 ? 38.885 -1.046 -40.014 1.00 66.50 96 ASN A CA 1
ATOM 749 C C . ASN A 1 96 ? 38.833 -0.849 -41.528 1.00 66.50 96 ASN A C 1
ATOM 751 O O . ASN A 1 96 ? 39.869 -1.082 -42.182 1.00 66.50 96 ASN A O 1
#